Protein AF-A0A968D534-F1 (afdb_monomer_lite)

Structure (mmCIF, N/CA/C/O backbone):
data_AF-A0A968D534-F1
#
_entry.id   AF-A0A968D534-F1
#
loop_
_atom_site.group_PDB
_atom_site.id
_atom_site.type_symbol
_atom_site.label_atom_id
_atom_site.label_alt_id
_atom_site.label_comp_id
_atom_site.label_asym_id
_atom_site.label_entity_id
_atom_site.label_seq_id
_atom_site.pdbx_PDB_ins_code
_atom_site.Cartn_x
_atom_site.Cartn_y
_atom_site.Cartn_z
_atom_site.occupancy
_atom_site.B_iso_or_equiv
_atom_site.auth_seq_id
_atom_site.auth_comp_id
_atom_site.auth_asym_id
_atom_site.auth_atom_id
_atom_site.pdbx_PDB_model_num
ATOM 1 N N . MET A 1 1 ? 22.057 -17.666 -12.716 1.00 45.44 1 MET A N 1
ATOM 2 C CA . MET A 1 1 ? 20.706 -17.288 -12.249 1.00 45.44 1 MET A CA 1
ATOM 3 C C . MET A 1 1 ? 20.738 -15.825 -11.842 1.00 45.44 1 MET A C 1
ATOM 5 O O . MET A 1 1 ? 21.250 -15.510 -10.777 1.00 45.44 1 MET A O 1
ATOM 9 N N . THR A 1 2 ? 20.293 -14.917 -12.710 1.00 48.47 2 THR A N 1
ATOM 10 C CA . THR A 1 2 ? 20.149 -13.503 -12.346 1.00 48.47 2 THR A CA 1
ATOM 11 C C . THR A 1 2 ? 18.980 -13.396 -11.373 1.00 48.47 2 THR A C 1
ATOM 13 O O . THR A 1 2 ? 17.842 -13.730 -11.701 1.00 48.47 2 THR A O 1
ATOM 16 N N . LYS A 1 3 ? 19.269 -13.024 -10.128 1.00 54.47 3 LYS A N 1
ATOM 17 C CA . LYS A 1 3 ? 18.256 -12.845 -9.091 1.00 54.47 3 LYS A CA 1
ATOM 18 C C . LYS A 1 3 ? 17.425 -11.619 -9.480 1.00 54.47 3 LYS A C 1
ATOM 20 O O . LYS A 1 3 ? 17.844 -10.490 -9.257 1.00 54.47 3 LYS A O 1
ATOM 25 N N . ASN A 1 4 ? 16.286 -11.837 -10.137 1.00 68.25 4 ASN A N 1
ATOM 26 C CA . ASN A 1 4 ? 15.293 -10.791 -10.384 1.00 68.25 4 ASN A CA 1
ATOM 27 C C . ASN A 1 4 ? 14.634 -10.452 -9.042 1.00 68.25 4 ASN A C 1
ATOM 29 O O . ASN A 1 4 ? 13.558 -10.947 -8.712 1.00 68.25 4 ASN A O 1
ATOM 33 N N . GLU A 1 5 ? 15.327 -9.662 -8.225 1.00 73.81 5 GLU A N 1
ATOM 34 C CA . GLU A 1 5 ? 14.765 -9.149 -6.984 1.00 73.81 5 GLU A CA 1
ATOM 35 C C . GLU A 1 5 ? 13.623 -8.195 -7.333 1.00 73.81 5 GLU A C 1
ATOM 37 O O . GLU A 1 5 ? 13.797 -7.186 -8.024 1.00 73.81 5 GLU A O 1
ATOM 42 N N . ILE A 1 6 ? 12.419 -8.551 -6.887 1.00 77.25 6 ILE A N 1
ATOM 43 C CA . ILE A 1 6 ? 11.249 -7.696 -7.030 1.00 77.25 6 ILE A CA 1
ATOM 44 C C . ILE A 1 6 ? 11.501 -6.473 -6.144 1.00 77.25 6 ILE A C 1
ATOM 46 O O . ILE A 1 6 ? 11.380 -6.547 -4.924 1.00 77.25 6 ILE A O 1
ATOM 50 N N . GLN A 1 7 ? 11.875 -5.348 -6.757 1.00 85.50 7 GLN A N 1
ATOM 51 C CA . GLN A 1 7 ? 11.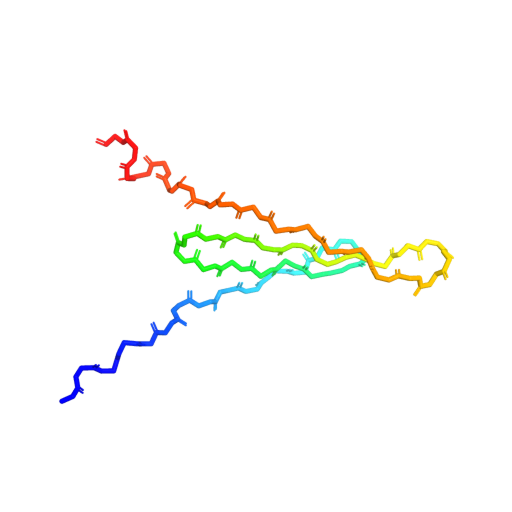994 -4.073 -6.052 1.00 85.50 7 GLN A CA 1
ATOM 52 C C . GLN A 1 7 ? 10.609 -3.635 -5.578 1.00 85.50 7 GLN A C 1
ATOM 54 O O . GLN A 1 7 ? 9.790 -3.158 -6.372 1.00 85.50 7 GLN A O 1
ATOM 59 N N . VAL A 1 8 ? 10.368 -3.807 -4.280 1.00 91.56 8 VAL A N 1
ATOM 60 C CA . VAL A 1 8 ? 9.184 -3.314 -3.580 1.00 91.56 8 VAL A CA 1
ATOM 61 C C . VAL A 1 8 ? 9.633 -2.359 -2.485 1.00 91.56 8 VAL A C 1
ATOM 63 O O . VAL A 1 8 ? 10.497 -2.693 -1.680 1.00 91.56 8 VAL A O 1
ATOM 66 N N . GLY A 1 9 ? 9.041 -1.168 -2.469 1.00 93.19 9 GLY A N 1
ATOM 67 C CA . GLY A 1 9 ? 9.223 -0.174 -1.415 1.00 93.19 9 GLY A CA 1
ATOM 68 C C . GLY A 1 9 ? 7.916 0.075 -0.672 1.00 93.19 9 GLY A C 1
ATOM 69 O O . GLY A 1 9 ? 6.836 -0.038 -1.259 1.00 93.19 9 GLY A O 1
ATOM 70 N N . GLY A 1 10 ? 8.025 0.419 0.609 1.00 94.88 10 GLY A N 1
ATOM 71 C CA . GLY A 1 10 ? 6.893 0.767 1.460 1.00 94.88 10 GLY A CA 1
ATOM 72 C C . GLY A 1 10 ? 7.002 2.187 2.008 1.00 94.88 10 GLY A C 1
ATOM 73 O O . GLY A 1 10 ? 8.105 2.690 2.213 1.00 94.88 10 GLY A O 1
ATOM 74 N N . GLN A 1 11 ? 5.860 2.819 2.263 1.00 95.69 11 GLN A N 1
ATOM 75 C CA . GLN A 1 11 ? 5.771 4.105 2.952 1.00 95.69 11 GLN A CA 1
ATOM 76 C C . GLN A 1 11 ? 4.603 4.086 3.944 1.00 95.69 11 GLN A C 1
ATOM 78 O O . GLN A 1 11 ? 3.526 3.571 3.637 1.00 95.69 11 GLN A O 1
ATOM 83 N N . ALA A 1 12 ? 4.807 4.670 5.125 1.00 96.81 12 ALA A N 1
ATOM 84 C CA . ALA A 1 12 ? 3.732 4.894 6.084 1.00 96.81 12 ALA A CA 1
ATOM 85 C C . ALA A 1 12 ? 2.780 5.992 5.583 1.00 96.81 12 ALA A C 1
ATOM 87 O O . ALA A 1 12 ? 3.213 7.027 5.071 1.00 96.81 12 ALA A O 1
ATOM 88 N N . VAL A 1 13 ? 1.479 5.767 5.745 1.00 93.69 13 VAL A N 1
ATOM 89 C CA . VAL A 1 13 ? 0.425 6.766 5.519 1.00 93.69 13 VAL A CA 1
ATOM 90 C C . VAL A 1 13 ? -0.430 6.866 6.782 1.00 93.69 13 VAL A C 1
ATOM 92 O O . VAL A 1 13 ? -0.314 6.011 7.650 1.00 93.69 13 VAL A O 1
ATOM 95 N N . ILE A 1 14 ? -1.274 7.897 6.889 1.00 93.00 14 ILE A N 1
ATOM 96 C CA . ILE A 1 14 ? -1.966 8.296 8.136 1.00 93.00 14 ILE A CA 1
ATOM 97 C C . ILE A 1 14 ? -2.465 7.097 8.964 1.00 93.00 14 ILE A C 1
ATOM 99 O O . ILE A 1 14 ? -1.941 6.836 10.038 1.00 93.00 14 ILE A O 1
ATOM 103 N N . GLU A 1 15 ? -3.422 6.333 8.438 1.00 94.12 15 GLU A N 1
ATOM 1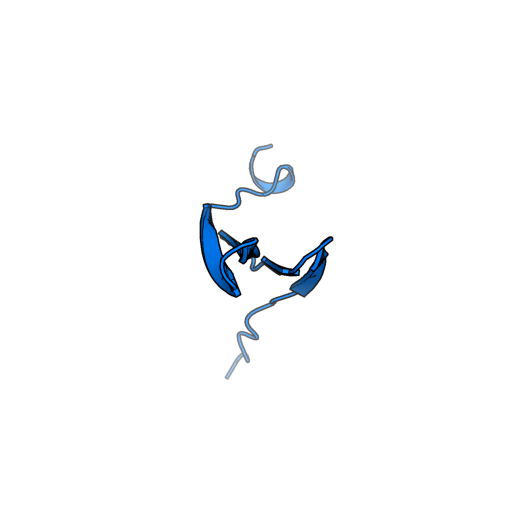04 C CA 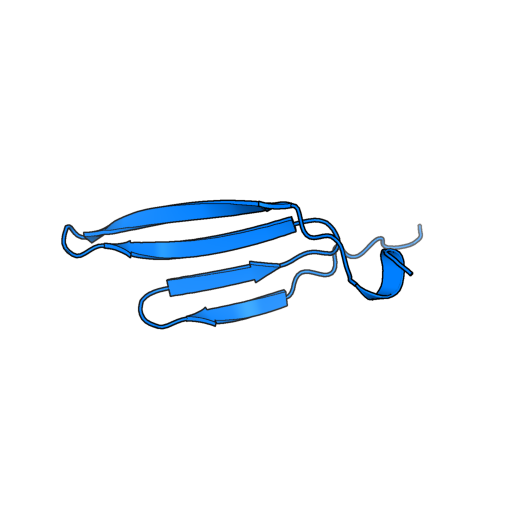. GLU A 1 15 ? -4.001 5.159 9.108 1.00 94.12 15 GLU A CA 1
ATOM 105 C C . GLU A 1 15 ? -3.676 3.874 8.335 1.00 94.12 15 GLU A C 1
ATOM 107 O O . GLU A 1 15 ? -4.541 3.016 8.130 1.00 94.12 15 GLU A O 1
ATOM 112 N N . GLY A 1 16 ? -2.459 3.757 7.794 1.00 96.12 16 GLY A N 1
ATOM 113 C CA . GLY A 1 16 ? -2.170 2.647 6.898 1.00 96.12 16 GLY A CA 1
ATOM 114 C C . GLY A 1 16 ? -0.769 2.574 6.314 1.00 96.12 16 GLY A C 1
ATOM 115 O O . GLY A 1 16 ? 0.175 3.225 6.761 1.00 96.12 16 GLY A O 1
ATOM 116 N N . VAL A 1 17 ? -0.647 1.769 5.260 1.00 97.62 17 VAL A N 1
ATOM 117 C CA . VAL A 1 17 ? 0.612 1.556 4.540 1.00 97.62 17 VAL A CA 1
ATOM 118 C C . VAL A 1 17 ? 0.403 1.642 3.034 1.00 97.62 17 VAL A C 1
ATOM 120 O O . VAL A 1 17 ? -0.610 1.193 2.492 1.00 97.62 17 VAL A O 1
ATOM 123 N N . MET A 1 18 ? 1.391 2.198 2.343 1.00 97.31 18 MET A N 1
ATOM 124 C CA . MET A 1 18 ? 1.527 2.112 0.895 1.00 97.31 18 MET A CA 1
ATOM 125 C C . MET A 1 18 ? 2.647 1.131 0.559 1.00 97.31 18 MET A C 1
ATOM 127 O O . MET A 1 18 ? 3.728 1.217 1.131 1.00 97.31 18 MET A O 1
ATOM 131 N N . MET A 1 19 ? 2.409 0.258 -0.418 1.00 96.88 19 MET A N 1
ATOM 132 C CA . MET A 1 19 ? 3.419 -0.605 -1.033 1.00 96.88 19 MET A CA 1
ATOM 133 C C . MET A 1 19 ? 3.490 -0.310 -2.530 1.00 96.88 19 MET A C 1
ATOM 135 O O . MET A 1 19 ? 2.455 -0.166 -3.182 1.00 96.88 19 MET A O 1
ATOM 139 N N . ARG A 1 20 ? 4.690 -0.244 -3.104 1.00 93.75 20 ARG A N 1
ATOM 140 C CA . ARG A 1 20 ? 4.890 0.058 -4.526 1.00 93.75 20 ARG A CA 1
ATOM 141 C C . ARG A 1 20 ? 5.954 -0.835 -5.148 1.00 93.75 20 ARG A C 1
ATOM 143 O O . ARG A 1 20 ? 7.029 -1.005 -4.586 1.00 93.75 20 ARG A O 1
ATOM 150 N N . SER A 1 21 ? 5.660 -1.333 -6.346 1.00 91.62 21 SER A N 1
ATOM 151 C CA . SER A 1 21 ? 6.601 -2.005 -7.243 1.00 91.62 21 SER A CA 1
ATOM 152 C C . SER A 1 21 ? 6.849 -1.164 -8.505 1.00 91.62 21 SER A C 1
ATOM 154 O O . SER A 1 21 ? 6.428 -0.006 -8.601 1.00 91.62 21 SER A O 1
ATOM 156 N N . LYS A 1 22 ? 7.544 -1.730 -9.500 1.00 88.19 22 LYS A N 1
ATOM 157 C CA . LYS A 1 22 ? 7.786 -1.061 -10.790 1.00 88.19 22 LYS A CA 1
ATOM 158 C C . LYS A 1 22 ? 6.507 -0.767 -11.580 1.00 88.19 22 LYS A C 1
ATOM 160 O O . LYS A 1 22 ? 6.500 0.231 -12.305 1.00 88.19 22 LYS A O 1
ATOM 165 N N . ASP A 1 23 ? 5.468 -1.587 -11.422 1.00 90.31 23 ASP A N 1
ATOM 166 C CA . ASP A 1 23 ? 4.295 -1.604 -12.313 1.00 90.31 23 ASP A CA 1
ATOM 167 C C . ASP A 1 23 ? 2.981 -1.271 -11.604 1.00 90.31 23 ASP A C 1
ATOM 169 O O . ASP A 1 23 ? 1.967 -1.026 -12.255 1.00 90.31 23 ASP A O 1
ATOM 173 N N . ALA A 1 24 ? 2.969 -1.262 -10.271 1.00 93.50 24 ALA A N 1
ATOM 174 C CA . ALA A 1 24 ? 1.774 -0.979 -9.489 1.00 93.50 24 ALA A CA 1
ATOM 175 C C . ALA A 1 24 ? 2.110 -0.381 -8.123 1.00 93.50 24 ALA A C 1
ATOM 177 O O . ALA A 1 24 ? 3.206 -0.556 -7.590 1.00 93.50 24 ALA A O 1
ATOM 178 N N . TYR A 1 25 ? 1.117 0.265 -7.526 1.00 95.12 25 TYR A N 1
ATOM 179 C CA . TYR A 1 25 ? 1.102 0.555 -6.100 1.00 95.12 25 TYR A CA 1
ATOM 180 C C . TYR A 1 25 ? -0.208 0.086 -5.473 1.00 95.12 25 TYR A C 1
ATOM 182 O O . TYR A 1 25 ? -1.230 -0.088 -6.144 1.00 95.12 25 TYR A O 1
ATOM 190 N N . SER A 1 26 ? -0.157 -0.141 -4.170 1.00 97.31 26 SER A N 1
ATOM 191 C CA . SER A 1 26 ? -1.295 -0.496 -3.340 1.00 97.31 26 SER A CA 1
ATOM 192 C C . SER A 1 26 ? -1.271 0.343 -2.074 1.00 97.31 26 SER A C 1
ATOM 194 O O . SER A 1 26 ? -0.203 0.590 -1.516 1.00 97.31 26 SER A O 1
ATOM 196 N N . VAL A 1 27 ? -2.442 0.768 -1.61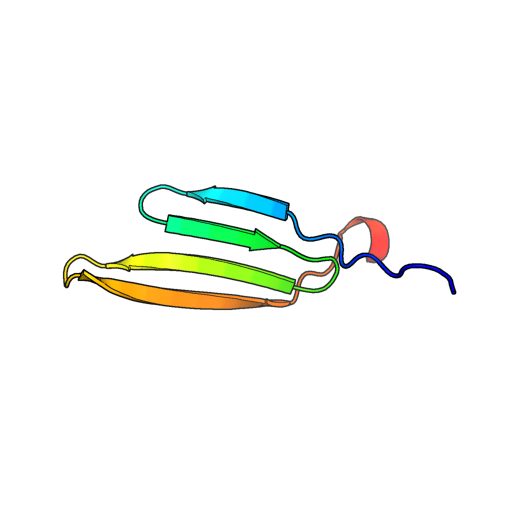9 1.00 97.56 27 VAL A N 1
ATOM 197 C CA . VAL A 1 27 ? -2.618 1.476 -0.352 1.00 97.56 27 VAL A CA 1
ATOM 198 C C . VAL A 1 27 ? -3.638 0.714 0.473 1.00 97.56 27 VAL A C 1
ATOM 200 O O . VAL A 1 27 ? -4.743 0.460 -0.008 1.00 97.56 27 VAL A O 1
ATOM 203 N N . ALA A 1 28 ? -3.264 0.358 1.696 1.00 98.12 28 ALA A N 1
ATOM 204 C CA . ALA A 1 28 ? -4.153 -0.223 2.688 1.00 98.12 28 ALA A CA 1
ATOM 205 C C . ALA A 1 28 ? -4.385 0.800 3.801 1.00 98.12 28 ALA A C 1
ATOM 207 O O . ALA A 1 28 ? -3.413 1.332 4.331 1.00 98.12 28 ALA A O 1
ATOM 208 N N . VAL A 1 29 ? -5.642 1.076 4.151 1.00 97.88 29 VAL A N 1
ATOM 209 C CA . VAL A 1 29 ? -6.013 1.985 5.249 1.00 97.88 29 VAL A CA 1
ATOM 210 C C . VAL A 1 29 ? -7.049 1.344 6.160 1.00 97.88 29 VAL A C 1
ATOM 212 O O . VAL A 1 29 ? -7.937 0.628 5.692 1.00 97.88 29 VAL A O 1
ATOM 215 N N . ARG A 1 30 ? -6.953 1.632 7.456 1.00 97.62 30 ARG A N 1
ATOM 216 C CA . ARG A 1 30 ? -7.968 1.279 8.444 1.00 97.62 30 ARG A CA 1
ATOM 217 C C . ARG A 1 30 ? -9.119 2.283 8.388 1.00 97.62 30 ARG A C 1
ATOM 219 O O . ARG A 1 30 ? -8.902 3.491 8.425 1.00 97.62 30 ARG A O 1
ATOM 226 N N . ARG A 1 31 ? -10.345 1.778 8.283 1.00 96.06 31 ARG A N 1
ATOM 227 C CA . ARG A 1 31 ? -11.582 2.562 8.375 1.00 96.06 31 ARG A CA 1
ATOM 228 C C . ARG A 1 31 ? -12.031 2.707 9.829 1.00 96.06 31 ARG A C 1
ATOM 230 O O . ARG A 1 31 ? -11.583 1.975 10.708 1.00 96.06 31 ARG A O 1
ATOM 237 N N . SER A 1 32 ? -12.961 3.629 10.072 1.00 96.12 32 SER A N 1
ATOM 238 C CA . SER A 1 32 ? -13.549 3.864 11.398 1.00 96.12 32 SER A CA 1
ATOM 239 C C . SER A 1 32 ? -14.290 2.647 11.965 1.00 96.12 32 SER A C 1
ATOM 241 O O . SER A 1 32 ? -14.369 2.499 13.177 1.00 96.12 32 SER A O 1
ATOM 243 N N . ASP A 1 33 ? -14.792 1.757 11.106 1.00 96.94 33 ASP A N 1
ATOM 244 C CA . ASP A 1 33 ? -15.435 0.486 11.475 1.00 96.94 33 ASP A CA 1
ATOM 245 C C . ASP A 1 33 ? -14.426 -0.650 11.746 1.00 96.94 33 ASP A C 1
ATOM 247 O O . ASP A 1 33 ? -14.801 -1.816 11.829 1.00 96.94 33 ASP A O 1
ATOM 251 N N . SER A 1 34 ? -13.136 -0.322 11.878 1.00 95.44 34 SER A N 1
ATOM 252 C CA . SER A 1 34 ? -12.013 -1.261 12.018 1.00 95.44 34 SER A CA 1
ATOM 253 C C . SER A 1 34 ? -11.762 -2.176 10.813 1.00 95.44 34 SER A C 1
ATOM 255 O O . SER A 1 34 ? -10.843 -2.995 10.860 1.00 95.44 34 SER A O 1
ATOM 257 N N . SER A 1 35 ? -12.503 -2.026 9.710 1.00 98.00 35 SER A N 1
ATOM 258 C CA . SER A 1 35 ? -12.215 -2.753 8.473 1.00 98.00 35 SER A CA 1
ATOM 259 C C . SER A 1 35 ? -10.983 -2.181 7.766 1.00 98.00 35 SER A C 1
ATOM 261 O O . SER A 1 35 ? -10.621 -1.012 7.927 1.00 98.00 35 SER A O 1
ATOM 263 N N . ILE A 1 36 ? -10.330 -3.005 6.945 1.00 97.62 36 ILE A N 1
ATOM 264 C CA . ILE A 1 36 ? -9.224 -2.566 6.092 1.00 97.62 36 ILE A CA 1
ATOM 265 C C . ILE A 1 36 ? -9.741 -2.365 4.672 1.00 97.62 36 ILE A C 1
ATOM 267 O O . ILE A 1 36 ? -10.284 -3.278 4.050 1.00 97.62 36 ILE A O 1
ATOM 271 N N . TYR A 1 37 ? -9.533 -1.170 4.135 1.00 97.19 37 TYR A N 1
ATOM 272 C CA . TYR A 1 37 ? -9.706 -0.907 2.716 1.00 97.19 37 TYR A CA 1
ATOM 273 C C . TYR A 1 37 ? -8.380 -1.048 1.989 1.00 97.19 37 TYR A C 1
ATOM 275 O O . TYR A 1 37 ? -7.384 -0.484 2.434 1.00 97.19 37 TYR A O 1
ATOM 283 N N . VAL A 1 38 ? -8.381 -1.716 0.837 1.00 97.69 38 VAL A N 1
ATOM 284 C CA . VAL A 1 38 ? -7.205 -1.818 -0.029 1.00 97.69 38 VAL A CA 1
ATOM 285 C C 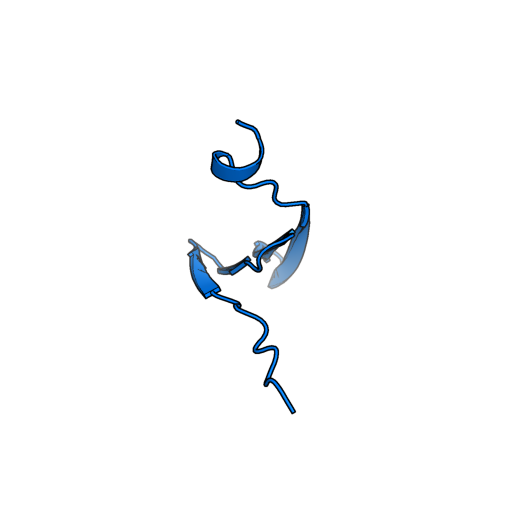. VAL A 1 38 ? -7.541 -1.285 -1.413 1.00 97.69 38 VAL A C 1
ATOM 287 O O . VAL A 1 38 ? -8.501 -1.722 -2.044 1.00 97.69 38 VAL A O 1
ATOM 290 N N . ARG A 1 39 ? -6.717 -0.363 -1.913 1.00 96.75 39 ARG A N 1
ATOM 291 C CA . ARG A 1 39 ? -6.796 0.150 -3.282 1.00 96.75 39 ARG A CA 1
ATOM 292 C C . ARG A 1 39 ? -5.509 -0.170 -4.024 1.00 96.75 39 ARG A C 1
ATOM 294 O O . ARG A 1 39 ? -4.451 0.320 -3.645 1.00 96.75 39 ARG A O 1
ATOM 301 N N . LYS A 1 40 ? -5.619 -0.920 -5.122 1.00 96.94 40 LYS A N 1
ATOM 302 C CA . LYS A 1 40 ? -4.514 -1.224 -6.042 1.00 96.94 40 LYS A CA 1
ATOM 303 C C . LYS A 1 40 ? -4.672 -0.430 -7.332 1.00 96.94 40 LYS A C 1
ATOM 305 O O . LYS A 1 40 ? -5.770 -0.367 -7.879 1.00 96.94 40 LYS A O 1
ATOM 310 N N . GLN A 1 41 ? -3.586 0.153 -7.830 1.00 96.25 41 GLN A N 1
ATOM 311 C CA . GLN A 1 41 ? -3.574 0.860 -9.110 1.00 96.25 41 GLN A CA 1
ATOM 312 C C . GLN A 1 41 ? -2.296 0.556 -9.905 1.00 96.25 41 GLN A C 1
ATOM 314 O O . GLN A 1 41 ? -1.231 0.383 -9.303 1.00 96.25 41 GLN A O 1
ATOM 319 N N . PRO A 1 42 ? -2.377 0.501 -11.248 1.00 94.38 42 PRO A N 1
ATOM 320 C CA . PRO A 1 42 ? -1.193 0.469 -12.097 1.00 94.38 42 PRO A CA 1
ATOM 321 C C . PRO A 1 42 ? -0.342 1.725 -11.883 1.00 94.38 42 PRO A C 1
ATOM 323 O O . PRO A 1 42 ? -0.870 2.822 -11.696 1.00 94.38 42 PRO A O 1
ATOM 326 N N . TYR A 1 43 ? 0.975 1.567 -11.942 1.00 89.94 43 TYR A N 1
ATOM 327 C CA . TYR A 1 43 ? 1.942 2.650 -11.846 1.00 89.94 43 TYR A CA 1
ATOM 328 C C . TYR A 1 43 ? 2.750 2.744 -13.137 1.00 89.94 43 TYR A C 1
ATOM 330 O O . TYR A 1 43 ? 3.525 1.848 -13.477 1.00 89.94 43 TYR A O 1
ATOM 338 N N . VAL A 1 44 ? 2.619 3.870 -13.832 1.00 87.56 44 VAL A N 1
ATOM 339 C CA . VAL A 1 44 ? 3.467 4.203 -14.976 1.00 87.56 44 VAL A CA 1
ATOM 340 C C . VAL A 1 44 ? 4.423 5.303 -14.539 1.00 87.56 44 VAL A C 1
ATOM 342 O O . VAL A 1 44 ? 4.002 6.416 -14.235 1.00 87.56 44 VAL A O 1
ATOM 345 N N . SER A 1 45 ? 5.716 4.977 -14.479 1.00 82.06 45 SER A N 1
ATOM 346 C CA . SER A 1 45 ? 6.758 5.962 -14.184 1.00 82.06 45 SER A CA 1
ATOM 347 C C . SER A 1 45 ? 6.748 7.081 -15.224 1.00 82.06 45 SER A C 1
ATOM 349 O O . SER A 1 45 ? 6.760 6.798 -16.421 1.00 82.06 45 SER A O 1
ATOM 351 N N . PHE A 1 46 ? 6.813 8.337 -14.779 1.00 82.62 46 PHE A N 1
ATOM 352 C CA . PHE A 1 46 ? 6.953 9.489 -15.673 1.00 82.62 46 PHE A CA 1
ATOM 353 C C . PHE A 1 46 ? 8.198 9.391 -16.562 1.00 82.62 46 PHE A C 1
ATOM 355 O O . PHE A 1 46 ? 8.110 9.693 -17.743 1.00 82.62 46 PHE A O 1
ATOM 362 N N . ALA A 1 47 ? 9.306 8.861 -16.035 1.00 82.69 47 ALA A N 1
ATOM 363 C CA . ALA A 1 47 ? 10.541 8.632 -16.791 1.00 82.69 47 ALA A CA 1
ATOM 364 C C . ALA A 1 47 ? 10.447 7.505 -17.840 1.00 82.69 47 ALA A C 1
ATOM 366 O O . ALA A 1 47 ? 11.393 7.289 -18.578 1.00 82.69 47 ALA A O 1
ATOM 367 N N . ARG A 1 48 ? 9.357 6.724 -17.858 1.00 75.88 48 ARG A N 1
ATOM 368 C CA . ARG A 1 48 ? 9.061 5.770 -18.945 1.00 75.88 48 ARG A CA 1
ATOM 369 C C . ARG A 1 48 ? 8.042 6.320 -19.940 1.00 75.88 48 ARG A C 1
ATOM 371 O O . ARG A 1 48 ? 7.789 5.685 -20.955 1.00 75.88 48 ARG A O 1
ATOM 378 N N . LYS A 1 49 ? 7.373 7.422 -19.595 1.00 71.12 49 LYS A N 1
ATOM 379 C CA . LYS A 1 49 ? 6.318 8.028 -20.412 1.00 71.12 49 LYS A CA 1
ATOM 380 C C . LYS A 1 49 ? 6.886 9.023 -21.436 1.00 71.12 49 LYS A C 1
ATOM 382 O O . LYS A 1 49 ? 6.198 9.316 -22.407 1.00 71.12 49 LYS A O 1
ATOM 387 N N . TYR A 1 50 ? 8.108 9.500 -21.210 1.00 65.56 50 TYR A N 1
ATOM 388 C CA . TYR A 1 50 ? 8.902 10.392 -22.057 1.00 65.56 50 TYR A CA 1
ATOM 389 C C . TYR A 1 50 ? 10.313 9.821 -22.179 1.00 65.56 50 TYR A C 1
ATOM 391 O O . TYR A 1 50 ? 10.980 10.147 -23.180 1.00 65.56 50 TYR A O 1
#

Sequence (50 aa):
MTKNEIQVGGQAVIEGVMMRSKDAYSVAVRRSDSSIYVRKQPYVSFARKY

pLDDT: mean 88.64, std 12.94, range [45.44, 98.12]

Secondary structure (DSSP, 8-state):
--------EEEEETTEEEEE-SSEEEEEEE-TTSPEEEEEEE---HHHH-

Foldseek 3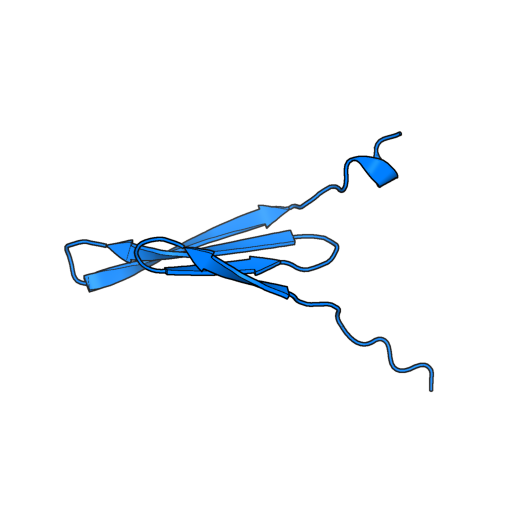Di:
DPPPPFDKDKDDDDAWIKIDTQFKIKTWGQDPVRDIDIDIDTDDDPVNVD

Radius of gyration: 13.91 Å; chains: 1; bounding box: 36×28×34 Å